Protein AF-A0AAD0TDZ6-F1 (afdb_monomer)

Secondary structure (DSSP, 8-state):
-PPPHHHHHHHHHHHHHHHHHTSSEEEEEEEEGGGTEEEEEEEETTGGGS-HHHHTTS--EEEEEETT---TT--HHHHHHHHHHHHHHHHHHHHHHHH--TTTT-

Radius of gyration: 15.44 Å; Cα contacts (8 Å, |Δi|>4): 140; chains: 1; bounding box: 44×21×44 Å

Solvent-accessible surface area (backbone atoms only — not comparable to full-atom values): 6109 Å² total; per-residue (Å²): 134,84,84,51,54,68,58,47,50,52,49,46,54,51,50,39,53,55,35,39,71,68,65,59,3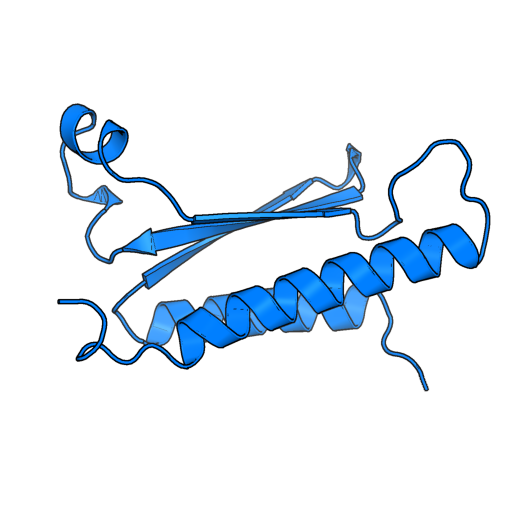4,44,58,45,79,47,78,38,76,94,71,38,30,41,35,40,36,45,36,56,56,66,48,89,77,48,57,69,81,56,47,75,70,52,88,66,49,69,51,78,24,34,49,60,31,82,64,94,85,51,58,71,69,62,16,44,51,48,2,42,48,34,44,50,54,51,42,55,60,52,49,53,58,64,66,59,55,88,80,80,78,118

pLDDT: mean 87.04, std 11.84, range [35.56, 96.88]

Structure (mmCIF, N/CA/C/O backbone):
data_AF-A0AAD0TDZ6-F1
#
_entry.id   AF-A0AAD0TDZ6-F1
#
loop_
_atom_site.group_PDB
_atom_site.id
_atom_site.type_symbol
_atom_site.label_atom_id
_atom_site.label_alt_id
_atom_site.label_comp_id
_atom_site.label_asym_id
_atom_site.label_entity_id
_atom_site.label_seq_id
_atom_site.pdbx_PDB_i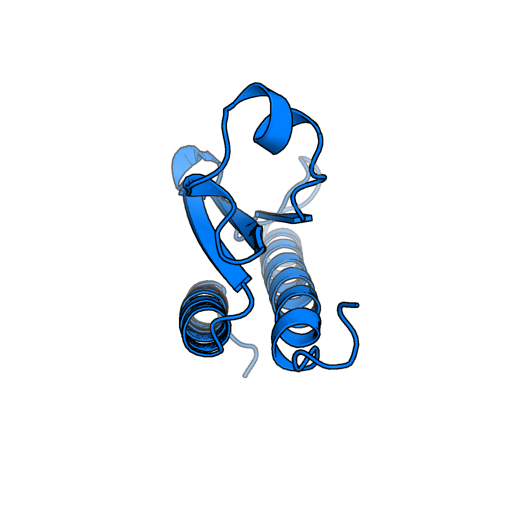ns_code
_atom_site.Cartn_x
_atom_site.Cartn_y
_atom_site.Cartn_z
_atom_site.occupancy
_atom_site.B_iso_or_equiv
_atom_site.auth_seq_id
_atom_site.auth_comp_id
_atom_site.auth_asym_id
_atom_site.auth_atom_id
_atom_site.pdbx_PDB_model_num
ATOM 1 N N . MET A 1 1 ? 22.466 -5.506 -5.059 1.00 76.75 1 MET A N 1
ATOM 2 C CA . MET A 1 1 ? 21.411 -5.688 -6.083 1.00 76.75 1 MET A CA 1
ATOM 3 C C . MET A 1 1 ? 20.282 -4.711 -5.787 1.00 76.75 1 MET A C 1
ATOM 5 O O . MET A 1 1 ? 20.109 -4.386 -4.619 1.00 76.75 1 MET A O 1
ATOM 9 N N . LYS A 1 2 ? 19.571 -4.210 -6.807 1.00 86.25 2 LYS A N 1
ATOM 10 C CA . LYS A 1 2 ? 18.332 -3.433 -6.609 1.00 86.25 2 LYS A CA 1
ATOM 11 C C . LYS A 1 2 ? 17.171 -4.412 -6.349 1.00 86.25 2 LYS A C 1
ATOM 13 O O . LYS A 1 2 ? 17.187 -5.464 -6.988 1.00 86.25 2 LYS A O 1
ATOM 18 N N . PRO A 1 3 ? 16.210 -4.094 -5.463 1.00 93.00 3 PRO A N 1
ATOM 19 C CA . PRO A 1 3 ? 15.059 -4.960 -5.232 1.00 93.00 3 PRO A CA 1
ATOM 20 C C . PRO A 1 3 ? 14.151 -5.012 -6.466 1.00 93.00 3 PRO A C 1
ATOM 22 O O . PRO A 1 3 ? 14.010 -4.005 -7.173 1.00 93.00 3 PRO A O 1
ATOM 25 N N . THR A 1 4 ? 13.544 -6.169 -6.728 1.00 92.19 4 THR A N 1
ATOM 26 C CA . THR A 1 4 ? 12.573 -6.335 -7.818 1.00 92.19 4 THR A CA 1
ATOM 27 C C . THR A 1 4 ? 11.210 -5.746 -7.445 1.00 92.19 4 THR A C 1
ATOM 29 O O . THR A 1 4 ? 10.925 -5.479 -6.275 1.00 92.19 4 THR A O 1
ATOM 32 N N . SER A 1 5 ? 10.336 -5.547 -8.437 1.00 90.62 5 SER A N 1
ATOM 33 C CA . SER A 1 5 ? 8.962 -5.104 -8.175 1.00 90.62 5 SER A CA 1
ATOM 34 C C . SER A 1 5 ? 8.203 -6.102 -7.297 1.00 90.62 5 SER A C 1
ATOM 36 O O . SER A 1 5 ? 7.454 -5.691 -6.421 1.00 90.62 5 SER A O 1
ATOM 38 N N . GLU A 1 6 ? 8.412 -7.405 -7.482 1.00 91.44 6 GLU A N 1
ATOM 39 C CA . GLU A 1 6 ? 7.794 -8.457 -6.672 1.00 91.44 6 GLU A CA 1
ATOM 40 C C . GLU A 1 6 ? 8.259 -8.398 -5.214 1.00 91.44 6 GLU A C 1
ATOM 42 O O . GLU A 1 6 ? 7.430 -8.458 -4.306 1.00 91.44 6 GLU A O 1
ATOM 47 N N . GLU A 1 7 ? 9.563 -8.226 -4.979 1.00 95.62 7 GLU A N 1
ATOM 48 C CA . GLU A 1 7 ? 10.116 -8.062 -3.630 1.00 95.62 7 GLU A CA 1
ATOM 49 C C . GLU A 1 7 ? 9.532 -6.825 -2.938 1.00 95.62 7 GLU A C 1
ATOM 51 O O . GLU A 1 7 ? 9.154 -6.887 -1.768 1.00 95.62 7 GLU A O 1
ATOM 56 N N . LEU A 1 8 ? 9.396 -5.714 -3.665 1.00 96.19 8 LEU A N 1
ATOM 57 C CA . LEU A 1 8 ? 8.790 -4.492 -3.140 1.00 96.19 8 LEU A CA 1
ATOM 58 C C . LEU A 1 8 ? 7.285 -4.655 -2.873 1.00 96.19 8 LEU A C 1
ATOM 60 O O . LEU A 1 8 ? 6.803 -4.190 -1.845 1.00 96.19 8 LEU A O 1
ATOM 64 N N . ILE A 1 9 ? 6.537 -5.355 -3.734 1.00 94.31 9 ILE A N 1
ATOM 65 C CA . ILE A 1 9 ? 5.117 -5.667 -3.490 1.00 94.31 9 ILE A CA 1
ATOM 66 C C . ILE A 1 9 ? 4.969 -6.524 -2.226 1.00 94.31 9 ILE A C 1
ATOM 68 O O . ILE A 1 9 ? 4.103 -6.244 -1.399 1.00 94.31 9 ILE A O 1
ATOM 72 N N . LEU A 1 10 ? 5.822 -7.535 -2.035 1.00 96.19 10 LEU A N 1
ATOM 73 C CA . LEU A 1 10 ? 5.813 -8.352 -0.818 1.00 96.19 10 LEU A CA 1
ATOM 74 C C . LEU A 1 10 ? 6.121 -7.523 0.433 1.00 96.19 10 LEU A C 1
ATOM 76 O O . LEU A 1 10 ? 5.486 -7.729 1.469 1.00 96.19 10 LEU A O 1
ATOM 80 N N . GLN A 1 11 ? 7.042 -6.562 0.341 1.00 96.69 11 GLN A N 1
ATOM 81 C CA . GLN A 1 11 ? 7.289 -5.610 1.424 1.00 96.69 11 GLN A CA 1
ATOM 82 C C . GLN A 1 11 ? 6.055 -4.742 1.694 1.00 96.69 11 GLN A C 1
ATOM 84 O O . GLN A 1 11 ? 5.686 -4.589 2.852 1.00 96.69 11 GLN A O 1
ATOM 89 N N . VAL A 1 12 ? 5.359 -4.243 0.663 1.00 96.69 12 VAL A N 1
ATOM 90 C CA . VAL A 1 12 ? 4.125 -3.449 0.833 1.00 96.69 12 VAL A CA 1
ATOM 91 C C . VAL A 1 12 ? 3.056 -4.257 1.566 1.00 96.69 12 VAL A C 1
ATOM 93 O O . VAL A 1 12 ? 2.473 -3.773 2.536 1.00 96.69 12 VAL A O 1
ATOM 96 N N . VAL A 1 13 ? 2.829 -5.504 1.142 1.00 96.12 13 VAL A N 1
ATOM 97 C CA . VAL A 1 13 ? 1.869 -6.414 1.783 1.00 96.12 13 VAL A CA 1
ATOM 98 C C . VAL A 1 13 ? 2.258 -6.674 3.240 1.00 96.12 13 VAL A C 1
ATOM 100 O O . VAL A 1 13 ? 1.411 -6.588 4.125 1.00 96.12 13 VAL A O 1
ATOM 103 N N . SER A 1 14 ? 3.540 -6.939 3.502 1.00 96.88 14 SER A N 1
ATOM 104 C CA . SER A 1 14 ? 4.046 -7.192 4.857 1.00 96.88 14 SER A CA 1
ATOM 105 C C . SER A 1 14 ? 3.862 -5.976 5.767 1.00 96.88 14 SER A C 1
ATOM 107 O O . SER A 1 14 ? 3.394 -6.113 6.894 1.00 96.88 14 SER A O 1
ATOM 109 N N . THR A 1 15 ? 4.158 -4.777 5.263 1.00 96.50 15 THR A N 1
ATOM 110 C CA . THR A 1 15 ? 3.967 -3.515 5.987 1.00 96.50 15 THR A CA 1
ATOM 111 C C . THR A 1 15 ? 2.495 -3.270 6.307 1.00 96.50 15 THR A C 1
ATOM 113 O O . THR A 1 15 ? 2.176 -2.913 7.435 1.00 96.50 15 THR A O 1
ATOM 116 N N . CYS A 1 16 ? 1.582 -3.532 5.365 1.00 95.94 16 CYS A N 1
ATOM 117 C CA . CYS A 1 16 ? 0.142 -3.446 5.626 1.00 95.94 16 CYS A CA 1
ATOM 118 C C . CYS A 1 16 ? -0.286 -4.404 6.747 1.00 95.94 16 CYS A C 1
ATOM 120 O O . CYS A 1 16 ? -1.032 -4.012 7.637 1.00 95.94 16 CYS A O 1
ATOM 122 N N . ILE A 1 17 ? 0.212 -5.644 6.759 1.00 95.25 17 ILE A N 1
ATOM 123 C CA . ILE A 1 17 ? -0.090 -6.585 7.848 1.00 95.25 17 ILE A CA 1
ATOM 124 C C . ILE A 1 17 ? 0.384 -6.014 9.192 1.00 95.25 17 ILE A C 1
ATOM 126 O O . ILE A 1 17 ? -0.382 -6.022 10.152 1.00 95.25 17 ILE A O 1
ATOM 130 N N . LEU A 1 18 ? 1.600 -5.462 9.257 1.00 95.25 18 LEU A N 1
ATOM 131 C CA . LEU A 1 18 ? 2.128 -4.852 10.481 1.00 95.25 18 LEU A CA 1
ATOM 132 C C . LEU A 1 18 ? 1.280 -3.662 10.953 1.00 95.25 18 LEU A C 1
ATOM 134 O O . LEU A 1 18 ? 0.914 -3.627 12.125 1.00 95.25 18 LEU A O 1
ATOM 138 N N . ILE A 1 19 ? 0.900 -2.749 10.053 1.00 94.06 19 ILE A N 1
ATOM 139 C CA . ILE A 1 19 ? -0.005 -1.627 10.361 1.00 94.06 19 ILE A CA 1
ATOM 140 C C . ILE A 1 19 ? -1.313 -2.153 10.971 1.00 94.06 19 ILE A C 1
ATOM 142 O O . ILE A 1 19 ? -1.725 -1.707 12.040 1.00 94.06 19 ILE A O 1
ATOM 146 N N . GLY A 1 20 ? -1.929 -3.162 10.345 1.00 92.38 20 GLY A N 1
ATOM 147 C CA . GLY A 1 20 ? -3.168 -3.768 10.842 1.00 92.38 20 GLY A CA 1
ATOM 148 C C . GLY A 1 20 ? -3.033 -4.390 12.236 1.00 92.38 20 GLY A C 1
ATOM 149 O O . GLY A 1 20 ? -3.985 -4.378 13.013 1.00 92.38 20 GLY A O 1
ATOM 150 N N . THR A 1 21 ? -1.848 -4.891 12.601 1.00 92.56 21 THR A N 1
ATOM 151 C CA . THR A 1 21 ? -1.605 -5.435 13.950 1.00 92.56 21 THR A CA 1
ATOM 152 C C . THR A 1 21 ? -1.439 -4.374 15.040 1.00 92.56 21 THR A C 1
ATOM 154 O O . THR A 1 21 ? -1.543 -4.717 16.215 1.00 92.56 21 THR A O 1
ATOM 157 N N . GLN A 1 22 ? -1.225 -3.099 14.691 1.00 90.81 22 GLN A N 1
ATOM 158 C CA . GLN A 1 22 ? -1.130 -2.009 15.674 1.00 90.81 22 GLN A CA 1
ATOM 159 C C . GLN A 1 22 ? -2.491 -1.632 16.276 1.00 90.81 22 GLN A C 1
ATOM 161 O O . GLN A 1 22 ? -2.532 -0.994 17.323 1.00 90.81 22 GLN A O 1
ATOM 166 N N . GLY A 1 23 ? -3.599 -2.009 15.626 1.00 87.12 23 GLY A N 1
ATOM 167 C CA . GLY A 1 23 ? -4.960 -1.767 16.115 1.00 87.12 23 GLY A CA 1
ATOM 168 C C . GLY A 1 23 ? -5.468 -0.328 15.969 1.00 87.12 23 GLY A C 1
ATOM 169 O O . GLY A 1 23 ? -6.601 -0.059 16.354 1.00 87.12 23 GLY A O 1
ATOM 170 N N . ASN A 1 24 ? -4.669 0.581 15.401 1.00 89.31 24 ASN A N 1
ATO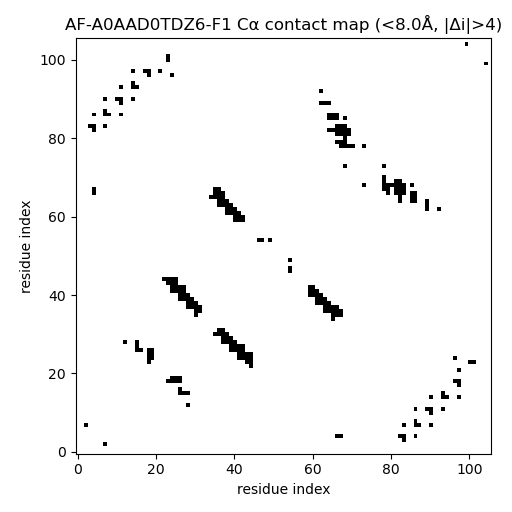M 171 C CA . ASN A 1 24 ? -5.061 1.975 15.144 1.00 89.31 24 ASN A CA 1
ATOM 172 C C . ASN A 1 24 ? -5.633 2.171 13.732 1.00 89.31 24 ASN A C 1
ATOM 174 O O . ASN A 1 24 ? -6.434 3.075 13.498 1.00 89.31 24 ASN A O 1
ATOM 178 N N . TRP A 1 25 ? -5.219 1.317 12.795 1.00 92.75 25 TRP A N 1
ATOM 179 C CA . TRP A 1 25 ? -5.456 1.478 11.368 1.00 92.75 25 TRP A CA 1
ATOM 180 C C . TRP A 1 25 ? -5.872 0.156 10.726 1.00 92.75 25 TRP A C 1
ATOM 182 O O . TRP A 1 25 ? -5.371 -0.910 11.083 1.00 92.75 25 TRP A O 1
ATOM 192 N N . ILE A 1 26 ? -6.733 0.237 9.716 1.00 93.56 26 ILE A N 1
ATOM 193 C CA . ILE A 1 26 ? -7.185 -0.885 8.899 1.00 93.56 26 ILE A CA 1
ATOM 194 C C . ILE A 1 26 ? -6.673 -0.657 7.472 1.00 93.56 26 ILE A C 1
ATOM 196 O O . ILE A 1 26 ? -7.241 0.153 6.737 1.00 93.56 26 ILE A O 1
ATOM 200 N N . PRO A 1 27 ? -5.594 -1.334 7.056 1.00 95.12 27 PRO A N 1
ATOM 201 C CA . PRO A 1 27 ? -5.119 -1.264 5.686 1.00 95.12 27 PRO A CA 1
ATOM 202 C C . PRO A 1 27 ? -5.959 -2.157 4.771 1.00 95.12 27 PRO A C 1
ATOM 204 O O . PRO A 1 27 ? -6.153 -3.343 5.039 1.00 95.12 27 PRO A O 1
ATOM 207 N N . GLN A 1 28 ? -6.396 -1.611 3.641 1.00 94.94 28 GLN A N 1
ATOM 208 C CA . GLN A 1 28 ? -7.007 -2.357 2.547 1.00 94.94 28 GLN A CA 1
ATOM 209 C C . GLN A 1 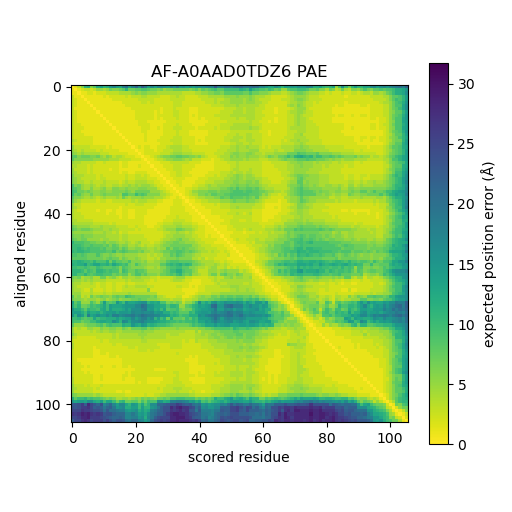28 ? -6.120 -2.270 1.309 1.00 94.94 28 GLN A C 1
ATOM 211 O O . GLN A 1 28 ? -5.717 -1.191 0.876 1.00 94.94 28 GLN A O 1
ATOM 216 N N . LEU A 1 29 ? -5.848 -3.423 0.707 1.00 94.88 29 LEU A N 1
ATOM 217 C CA . LEU A 1 29 ? -4.937 -3.547 -0.421 1.00 94.88 29 LEU A CA 1
ATOM 218 C C . LEU A 1 29 ? -5.697 -4.038 -1.655 1.00 94.88 29 LEU A C 1
ATOM 220 O O . LEU A 1 29 ? -6.413 -5.036 -1.607 1.00 94.88 29 LEU A O 1
ATOM 224 N N . SER A 1 30 ? -5.537 -3.325 -2.768 1.00 93.62 30 SER A N 1
ATOM 225 C CA . SER A 1 30 ? -6.141 -3.652 -4.058 1.00 93.62 30 SER A CA 1
ATOM 226 C C . SER A 1 30 ? -5.051 -3.799 -5.112 1.00 93.62 30 SER A C 1
ATOM 228 O O . SER A 1 30 ? -4.438 -2.820 -5.547 1.00 93.62 30 SER A O 1
ATOM 230 N N . LEU A 1 31 ? -4.796 -5.045 -5.513 1.00 90.25 31 LEU A N 1
ATOM 231 C CA . LEU A 1 31 ? -3.904 -5.373 -6.617 1.00 90.25 31 LEU A CA 1
ATOM 232 C C . LEU A 1 31 ? -4.733 -5.504 -7.895 1.00 90.25 31 LEU A C 1
ATOM 234 O O . LEU A 1 31 ? -5.635 -6.335 -7.973 1.00 90.25 31 LEU A O 1
ATOM 238 N N . MET A 1 32 ? -4.408 -4.706 -8.909 1.00 89.06 32 MET A N 1
ATOM 239 C CA . MET A 1 32 ? -5.087 -4.717 -10.203 1.00 89.06 32 MET A CA 1
ATOM 240 C C . MET A 1 32 ? -4.097 -5.110 -11.307 1.00 89.06 32 MET A C 1
ATOM 242 O O . MET A 1 32 ? -3.444 -4.234 -11.886 1.00 89.06 32 MET A O 1
ATOM 246 N N . PRO A 1 33 ? -3.992 -6.412 -11.643 1.00 81.81 33 PRO A N 1
ATOM 247 C CA . PRO A 1 33 ? -3.037 -6.896 -12.638 1.00 81.81 33 PRO A CA 1
ATOM 248 C C . PRO A 1 33 ? -3.212 -6.257 -14.015 1.00 81.81 33 PRO A C 1
ATOM 250 O O . PRO A 1 33 ? -2.223 -5.935 -14.665 1.00 81.81 33 PRO A O 1
ATOM 253 N N . THR A 1 34 ? -4.458 -6.009 -14.431 1.00 82.88 34 THR A N 1
ATOM 254 C CA . THR A 1 34 ? -4.798 -5.416 -15.736 1.00 82.88 34 THR A CA 1
ATOM 255 C C . THR A 1 34 ? -4.234 -4.008 -15.921 1.00 82.88 34 THR A C 1
ATOM 257 O O . THR A 1 34 ? -3.908 -3.617 -17.036 1.00 82.88 34 THR A O 1
ATOM 260 N N . TYR A 1 35 ? -4.106 -3.247 -14.833 1.00 80.50 35 TYR A N 1
ATOM 261 C CA . TYR A 1 35 ? -3.565 -1.884 -14.851 1.00 80.50 35 TYR A CA 1
ATOM 262 C C . TYR A 1 35 ? -2.141 -1.816 -14.307 1.00 80.50 35 TYR A C 1
ATOM 264 O O . TYR A 1 35 ? -1.580 -0.727 -14.189 1.00 80.50 35 TYR A O 1
ATOM 272 N N . HIS A 1 36 ? -1.571 -2.975 -13.962 1.00 87.56 36 HIS A N 1
ATOM 273 C CA . HIS A 1 36 ? -0.284 -3.100 -13.295 1.00 87.56 36 HIS A CA 1
ATOM 274 C C . HIS A 1 36 ? -0.146 -2.148 -12.102 1.00 87.56 36 HIS A C 1
ATOM 276 O O . HIS A 1 36 ? 0.891 -1.507 -11.912 1.00 87.56 36 HIS A O 1
ATOM 282 N N . SER A 1 37 ? -1.224 -2.017 -11.327 1.00 91.75 37 SER A N 1
ATOM 283 C CA . SER A 1 37 ? -1.304 -1.071 -10.223 1.00 91.75 37 SER A CA 1
ATOM 284 C C . SER A 1 37 ? -1.597 -1.766 -8.906 1.00 91.75 37 SER A C 1
ATOM 286 O O . SER A 1 37 ? -2.412 -2.686 -8.839 1.00 91.75 37 SER A O 1
ATOM 288 N N . LEU A 1 38 ? -0.973 -1.263 -7.855 1.00 94.38 38 LEU A N 1
ATOM 289 C CA . LEU A 1 38 ? -1.220 -1.611 -6.470 1.00 94.38 38 LEU A CA 1
ATOM 290 C C . LEU A 1 38 ? -1.736 -0.359 -5.766 1.00 94.38 38 LEU A C 1
ATOM 292 O O . LEU A 1 38 ? -1.066 0.670 -5.771 1.00 94.38 38 LEU A O 1
ATOM 296 N N . SER A 1 39 ? -2.934 -0.429 -5.197 1.00 95.19 39 SER A N 1
ATOM 297 C CA . SER A 1 39 ? -3.490 0.640 -4.370 1.00 95.19 39 SER A CA 1
ATOM 298 C C . SER A 1 39 ? -3.593 0.183 -2.929 1.00 95.19 39 SER A C 1
ATOM 300 O O . SER A 1 39 ? -4.027 -0.939 -2.671 1.00 95.19 39 SER A O 1
ATOM 302 N N . VAL A 1 40 ? -3.234 1.068 -2.010 1.00 96.69 40 VAL A N 1
ATOM 303 C CA . VAL A 1 40 ? -3.438 0.876 -0.579 1.00 96.69 40 VAL A CA 1
ATOM 304 C C . VAL A 1 40 ? -4.304 2.009 -0.058 1.00 96.69 40 VAL A C 1
ATOM 306 O O . VAL A 1 40 ? -4.092 3.173 -0.398 1.00 96.69 40 VAL A O 1
ATOM 309 N N . TYR A 1 41 ? -5.290 1.635 0.743 1.00 95.50 41 TYR A N 1
ATOM 310 C CA . TYR A 1 41 ? -6.163 2.523 1.489 1.00 95.50 41 TYR A CA 1
ATOM 311 C C . TYR A 1 41 ? -5.901 2.273 2.969 1.00 95.50 41 TYR A C 1
ATOM 313 O O . TYR A 1 41 ? -5.802 1.115 3.376 1.00 95.50 41 TYR A O 1
ATOM 321 N N . ILE A 1 42 ? -5.780 3.329 3.764 1.00 94.25 42 ILE A N 1
ATOM 322 C CA . ILE A 1 42 ? -5.662 3.236 5.216 1.00 94.25 42 ILE A CA 1
ATOM 323 C C . ILE A 1 42 ? -6.885 3.906 5.833 1.00 94.25 42 ILE A C 1
ATOM 325 O O . ILE A 1 42 ? -7.162 5.078 5.573 1.00 94.25 42 ILE A O 1
ATOM 329 N N . TYR A 1 43 ? -7.608 3.144 6.647 1.00 92.50 43 TYR A N 1
ATOM 330 C CA . TYR A 1 43 ? -8.776 3.602 7.391 1.00 92.50 43 TYR A CA 1
ATOM 331 C C . TYR A 1 43 ? -8.456 3.647 8.886 1.00 92.50 43 TYR A C 1
ATOM 333 O O . TYR A 1 43 ? -7.688 2.802 9.348 1.00 92.50 43 TYR A O 1
ATOM 341 N N . PRO A 1 44 ? -9.034 4.570 9.671 1.00 91.00 44 PRO A N 1
ATOM 342 C CA . PRO A 1 44 ? -8.949 4.491 11.126 1.00 91.00 44 PRO A CA 1
ATOM 343 C C . PRO A 1 44 ? -9.681 3.246 11.648 1.00 91.00 44 PRO A C 1
ATOM 345 O O . PRO A 1 44 ? -10.626 2.746 11.027 1.00 91.00 44 PRO A O 1
ATOM 348 N N . GLN A 1 45 ? -9.261 2.739 12.805 1.00 89.62 45 GLN A N 1
ATOM 349 C CA . GLN A 1 45 ? -9.951 1.633 13.463 1.00 89.62 45 GLN A CA 1
ATOM 350 C C . GLN A 1 45 ? -11.423 1.984 13.739 1.00 89.62 45 GLN A C 1
ATOM 352 O O . GLN A 1 45 ? -11.743 3.091 14.165 1.00 89.62 45 GLN A O 1
ATOM 357 N N . GLY A 1 46 ? -12.327 1.033 13.487 1.00 89.69 46 GLY A N 1
ATOM 358 C CA . GLY A 1 46 ? -13.774 1.226 13.651 1.00 89.69 46 GLY A CA 1
ATOM 359 C C . GLY A 1 46 ? -14.464 1.929 12.478 1.00 89.69 46 GLY A C 1
ATOM 360 O O . GLY A 1 46 ? -15.684 2.046 12.489 1.00 89.69 46 GLY A O 1
ATOM 361 N N . TYR A 1 47 ? -13.730 2.343 11.434 1.00 90.56 47 TYR A N 1
ATOM 362 C CA . TYR A 1 47 ? -14.310 2.990 10.248 1.00 90.56 47 TYR A CA 1
ATOM 363 C C . TYR A 1 47 ? -15.483 2.203 9.645 1.00 90.56 47 TYR A C 1
ATOM 365 O O . TYR A 1 47 ? -16.528 2.773 9.348 1.00 90.56 47 TYR A O 1
ATOM 373 N N . PHE A 1 48 ? -15.333 0.883 9.501 1.00 88.44 48 PHE A N 1
ATOM 374 C CA . PHE A 1 48 ? -16.356 0.024 8.896 1.00 88.44 48 PHE A CA 1
ATOM 375 C C . PHE A 1 48 ? -17.560 -0.259 9.808 1.00 88.44 48 PHE A C 1
ATOM 377 O O . PHE A 1 48 ? -18.549 -0.814 9.334 1.00 88.44 48 PHE A O 1
ATOM 384 N N . ASP A 1 49 ? -17.493 0.136 11.081 1.00 92.69 49 ASP A N 1
ATOM 385 C CA . ASP A 1 49 ? -18.607 0.035 12.029 1.00 92.69 49 ASP A CA 1
ATOM 386 C C . ASP A 1 49 ? -19.483 1.303 12.025 1.00 92.69 49 ASP A C 1
ATOM 388 O O . ASP A 1 49 ? -20.587 1.304 12.573 1.00 92.69 49 ASP A O 1
ATOM 392 N N . LEU A 1 50 ? -19.007 2.389 11.402 1.00 89.81 50 LEU A N 1
ATOM 393 C CA . LEU A 1 50 ? -19.740 3.647 11.293 1.00 89.81 50 LEU A CA 1
ATOM 394 C C . LEU A 1 50 ? -20.873 3.552 10.257 1.00 89.81 50 LEU A C 1
ATOM 396 O O . LEU A 1 50 ? -20.752 2.825 9.269 1.00 89.81 50 LEU A O 1
ATOM 400 N N . PRO A 1 51 ? -21.958 4.330 10.403 1.00 93.69 51 PRO A N 1
ATOM 401 C CA . PRO A 1 51 ? -22.936 4.525 9.337 1.00 93.69 51 PRO A CA 1
ATOM 402 C C . PRO A 1 51 ? -22.299 5.105 8.062 1.00 93.69 51 PRO A C 1
ATOM 404 O O . PRO A 1 51 ? -21.379 5.916 8.134 1.00 93.69 51 PRO A O 1
ATOM 407 N N . GLU A 1 52 ? -22.846 4.775 6.890 1.00 87.88 52 GLU A N 1
ATOM 408 C CA . GLU A 1 52 ? -22.327 5.220 5.580 1.00 87.88 52 GLU A CA 1
ATOM 409 C C . GLU A 1 52 ? -22.159 6.750 5.483 1.00 87.88 52 GLU A C 1
ATOM 411 O O . GLU A 1 52 ? -21.118 7.239 5.056 1.00 87.88 52 GLU A O 1
ATOM 416 N N . VAL A 1 53 ? -23.123 7.523 6.001 1.00 89.19 53 VAL A N 1
ATOM 417 C CA . VAL A 1 53 ? -23.060 9.000 6.026 1.00 89.19 53 VAL A CA 1
ATOM 418 C C . VAL A 1 53 ? -21.898 9.555 6.861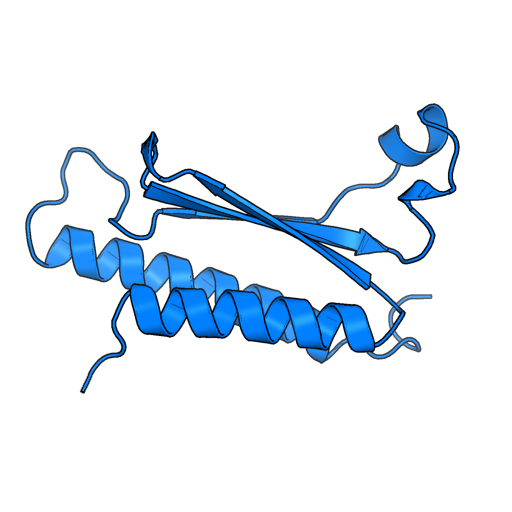 1.00 89.19 53 VAL A C 1
ATOM 420 O O . VAL A 1 53 ? -21.461 10.685 6.647 1.00 89.19 53 VAL A O 1
ATOM 423 N N . GLU A 1 54 ? -21.412 8.794 7.842 1.00 85.56 54 GLU A N 1
ATOM 424 C CA . GLU A 1 54 ? -20.252 9.161 8.657 1.00 85.56 54 GLU A CA 1
ATOM 425 C C . GLU A 1 54 ? -18.953 8.716 7.982 1.00 85.56 54 GLU A C 1
ATOM 427 O O . GLU A 1 54 ? -17.986 9.476 7.969 1.00 85.56 54 GLU A O 1
ATOM 432 N N . GLN A 1 55 ? -18.957 7.549 7.332 1.00 84.94 55 GLN A N 1
ATOM 433 C CA . GLN A 1 55 ? -17.841 7.068 6.513 1.00 84.94 55 GLN A CA 1
ATOM 434 C C . GLN A 1 55 ? -17.502 8.034 5.369 1.00 84.94 55 GLN A C 1
ATOM 436 O O . GLN A 1 55 ? -16.325 8.302 5.130 1.00 84.94 55 GLN A O 1
ATOM 441 N N . GLU A 1 56 ? -18.514 8.600 4.701 1.00 83.38 56 GLU A N 1
ATOM 442 C CA . GLU A 1 56 ? -18.352 9.584 3.616 1.00 83.38 56 GLU A CA 1
ATOM 443 C C . GLU A 1 56 ? -17.679 10.891 4.063 1.00 83.38 56 GLU A C 1
ATOM 445 O O . GLU A 1 56 ? -17.127 11.622 3.240 1.00 83.38 56 GLU A O 1
ATOM 450 N N . ARG A 1 57 ? -17.731 11.211 5.362 1.00 80.50 57 ARG A N 1
ATOM 451 C CA . ARG A 1 57 ? -17.144 12.439 5.924 1.00 80.50 57 ARG A CA 1
ATOM 452 C C . ARG A 1 57 ? -15.686 12.274 6.334 1.00 80.50 57 ARG A C 1
ATOM 454 O O . ARG A 1 57 ? -15.026 13.277 6.594 1.00 80.50 57 ARG A O 1
ATOM 461 N N . ILE A 1 58 ? -15.200 11.041 6.428 1.00 79.75 58 ILE A N 1
ATOM 462 C CA . ILE A 1 58 ? -13.826 10.740 6.817 1.00 79.75 58 ILE A CA 1
ATOM 463 C C . ILE A 1 58 ? -12.973 10.672 5.552 1.00 79.75 58 ILE A C 1
ATOM 465 O O . ILE A 1 58 ? -13.221 9.867 4.655 1.00 79.75 58 ILE A O 1
ATOM 469 N N . GLU A 1 59 ? -11.936 11.504 5.492 1.00 75.88 59 GLU A N 1
ATOM 470 C CA . GLU A 1 59 ? -10.957 11.439 4.414 1.00 75.88 59 GLU A CA 1
ATOM 471 C C . GLU A 1 59 ? -10.109 10.169 4.563 1.00 75.88 59 GLU A C 1
ATOM 473 O O . GLU A 1 59 ? -9.367 9.993 5.528 1.00 75.88 59 GLU A O 1
ATOM 478 N N . THR A 1 60 ? -10.243 9.251 3.608 1.00 79.88 60 THR A N 1
ATOM 479 C CA . THR A 1 60 ? -9.501 7.987 3.608 1.00 79.88 60 THR A CA 1
ATOM 480 C C . THR A 1 60 ? -8.153 8.189 2.934 1.00 79.88 60 THR A C 1
ATOM 482 O O . THR A 1 60 ? -8.098 8.586 1.764 1.00 79.88 60 THR A O 1
ATOM 485 N N . ALA A 1 61 ? -7.066 7.869 3.630 1.00 87.56 61 ALA A N 1
ATOM 486 C CA . ALA A 1 61 ? -5.735 8.002 3.065 1.00 87.56 61 ALA A CA 1
ATOM 487 C C . ALA A 1 61 ? -5.522 6.922 1.991 1.00 87.56 61 ALA A C 1
ATOM 489 O O . ALA A 1 61 ? -5.741 5.734 2.236 1.00 87.56 61 ALA A O 1
ATOM 490 N N . ARG A 1 62 ? -5.110 7.322 0.784 1.00 93.38 62 ARG A N 1
ATOM 491 C CA . ARG A 1 62 ? -4.940 6.418 -0.361 1.00 93.38 62 ARG A CA 1
ATOM 492 C C . ARG A 1 62 ? -3.655 6.719 -1.115 1.00 93.38 62 ARG A C 1
ATOM 494 O O . ARG A 1 62 ? -3.412 7.862 -1.492 1.00 93.38 62 ARG A O 1
ATOM 501 N N . PHE A 1 63 ? -2.925 5.668 -1.474 1.00 94.56 63 PHE A N 1
ATOM 502 C CA . PHE A 1 63 ? -1.799 5.748 -2.399 1.00 94.56 63 PHE A CA 1
ATOM 503 C C . PHE A 1 63 ? -1.903 4.649 -3.462 1.00 94.56 63 PHE A C 1
ATOM 505 O O . PHE A 1 63 ? -2.202 3.494 -3.157 1.00 94.56 63 PHE A O 1
ATOM 512 N N . SER A 1 64 ? -1.651 4.998 -4.727 1.00 92.75 64 SER A N 1
ATOM 513 C CA . SER A 1 64 ? -1.645 4.050 -5.847 1.00 92.75 64 SER A CA 1
ATOM 514 C C . SER A 1 64 ? -0.300 4.082 -6.574 1.00 92.75 64 SER A C 1
ATOM 516 O O . SER A 1 64 ? 0.100 5.124 -7.086 1.00 92.75 64 SER A O 1
ATOM 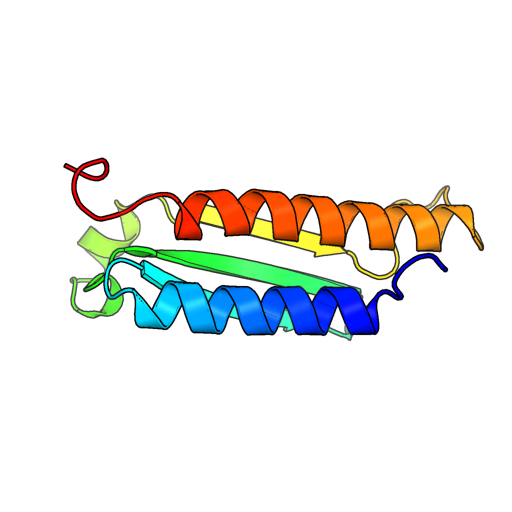518 N N . ALA A 1 65 ? 0.361 2.929 -6.669 1.00 92.25 65 ALA A N 1
ATOM 519 C CA . ALA A 1 65 ? 1.626 2.736 -7.371 1.00 92.25 65 ALA A CA 1
ATOM 520 C C . ALA A 1 65 ? 1.434 1.865 -8.620 1.00 92.25 65 ALA A C 1
ATOM 522 O O . ALA A 1 65 ? 0.799 0.812 -8.562 1.00 92.25 65 ALA A O 1
ATOM 523 N N . TYR A 1 66 ? 2.014 2.271 -9.750 1.00 91.38 66 TYR A N 1
ATOM 524 C CA . TYR A 1 66 ? 2.032 1.485 -10.986 1.00 91.38 66 TYR A CA 1
ATOM 525 C C . TYR A 1 66 ? 3.351 0.713 -11.081 1.00 91.38 66 TYR A C 1
ATOM 527 O O . TYR A 1 66 ? 4.369 1.270 -11.483 1.00 91.38 66 TYR A O 1
ATOM 535 N N . TYR A 1 67 ? 3.353 -0.572 -10.726 1.00 82.12 67 TYR A N 1
ATOM 536 C CA . TYR A 1 67 ? 4.576 -1.362 -10.512 1.00 82.12 67 TYR A CA 1
ATOM 537 C C . TYR A 1 67 ? 5.303 -1.797 -11.795 1.00 82.12 67 TYR A C 1
ATOM 539 O O . TYR A 1 67 ? 6.429 -2.290 -11.731 1.00 82.12 67 TYR A O 1
ATOM 547 N N . THR A 1 68 ? 4.697 -1.577 -12.964 1.00 83.38 68 THR A N 1
ATOM 548 C CA . THR A 1 68 ? 5.375 -1.661 -14.272 1.00 83.38 68 THR A CA 1
ATOM 549 C C . THR A 1 68 ? 5.711 -0.288 -14.859 1.00 83.38 68 THR A C 1
ATOM 551 O O . THR A 1 68 ? 6.070 -0.216 -16.031 1.00 83.38 68 THR A O 1
ATOM 554 N N . GLY A 1 69 ? 5.528 0.792 -14.093 1.00 72.75 69 GLY A N 1
ATOM 555 C CA . GLY A 1 69 ? 5.710 2.182 -14.512 1.00 72.75 69 GLY A CA 1
ATOM 556 C C . GLY A 1 69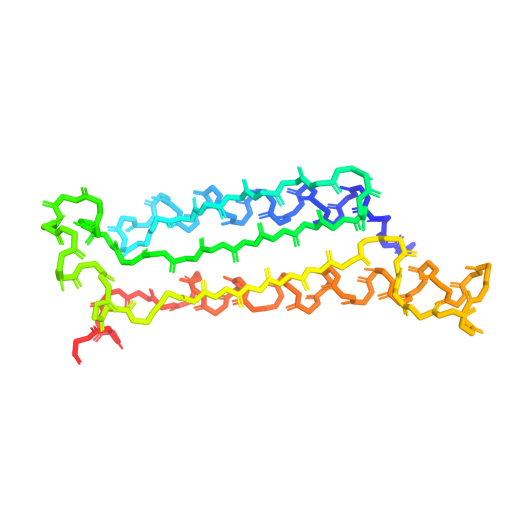 ? 4.518 2.779 -15.271 1.00 72.75 69 GLY A C 1
ATOM 557 O O . GLY A 1 69 ? 3.748 2.066 -15.924 1.00 72.75 69 GLY A O 1
ATOM 558 N N . ARG A 1 70 ? 4.379 4.111 -15.199 1.00 71.56 70 ARG A N 1
ATOM 559 C CA . ARG A 1 70 ? 3.320 4.906 -15.854 1.00 71.56 70 ARG A CA 1
ATOM 560 C C . ARG A 1 70 ? 3.932 5.942 -16.804 1.00 71.56 70 ARG A C 1
ATOM 562 O O . ARG A 1 70 ? 4.941 6.552 -16.480 1.00 71.56 70 ARG 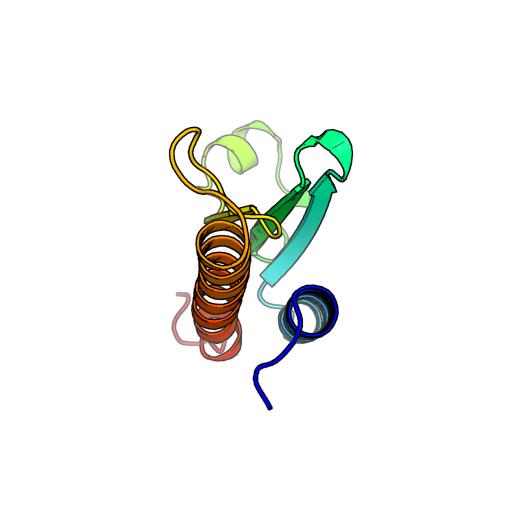A O 1
ATOM 569 N N . GLY A 1 71 ? 3.285 6.163 -17.949 1.00 63.97 71 GLY A N 1
ATOM 570 C CA . GLY A 1 71 ? 3.704 7.127 -18.973 1.00 63.97 71 GLY A CA 1
ATOM 571 C C . GLY A 1 71 ? 3.918 6.448 -20.324 1.00 63.97 71 GLY A C 1
ATOM 572 O O . GLY A 1 71 ? 4.611 5.436 -20.402 1.00 63.97 71 GLY A O 1
ATOM 573 N N . SER A 1 72 ? 3.298 6.985 -21.378 1.00 68.75 72 SER A N 1
ATOM 574 C CA . SER A 1 72 ? 3.436 6.489 -22.759 1.00 68.75 72 SER A CA 1
ATOM 575 C C . SER A 1 72 ? 4.866 6.586 -23.286 1.00 68.75 72 SER A C 1
ATOM 577 O O . SER A 1 72 ? 5.250 5.826 -24.172 1.00 68.75 72 SER A O 1
ATOM 579 N N . ASP A 1 73 ? 5.646 7.497 -22.709 1.00 77.06 73 ASP A N 1
ATOM 580 C CA . ASP A 1 73 ? 6.931 7.928 -23.254 1.00 77.06 73 ASP A CA 1
ATOM 581 C C . ASP A 1 73 ? 8.109 7.153 -22.640 1.00 77.06 73 ASP A C 1
ATOM 583 O O . ASP A 1 73 ? 9.243 7.257 -23.103 1.00 77.06 73 ASP A O 1
ATOM 587 N N . LEU A 1 74 ? 7.850 6.346 -21.603 1.00 77.75 74 LEU A N 1
ATOM 588 C CA . LEU A 1 74 ? 8.855 5.513 -20.949 1.00 77.75 74 LEU A CA 1
ATOM 589 C C . LEU A 1 74 ? 8.880 4.113 -21.564 1.00 77.75 74 LEU A C 1
ATOM 591 O O . LEU A 1 74 ? 7.852 3.437 -21.656 1.00 77.75 74 LEU A O 1
ATOM 595 N N . GLN A 1 75 ? 10.076 3.637 -21.916 1.00 78.75 75 GLN A N 1
ATOM 596 C CA . GLN A 1 75 ? 10.289 2.287 -22.437 1.00 78.75 75 GLN A CA 1
ATOM 597 C C . GLN A 1 75 ? 11.429 1.562 -21.721 1.00 78.75 75 GLN A C 1
ATOM 599 O O . GLN A 1 75 ? 12.311 2.184 -21.127 1.00 78.75 75 GLN A O 1
ATOM 604 N N . GLY A 1 76 ? 11.388 0.229 -21.782 1.00 82.62 76 GLY A N 1
ATOM 605 C CA . GLY A 1 76 ? 12.435 -0.644 -21.255 1.00 82.62 76 GLY A CA 1
ATOM 606 C C . GLY A 1 76 ? 12.757 -0.378 -19.784 1.00 82.62 76 GLY A C 1
ATOM 607 O O . GLY A 1 76 ? 11.862 -0.277 -18.942 1.00 82.62 76 GLY A O 1
ATOM 608 N N . GLU A 1 77 ? 14.047 -0.253 -19.490 1.00 86.12 77 GLU A N 1
ATOM 609 C CA . GLU A 1 77 ? 14.577 -0.088 -18.134 1.00 86.12 77 GLU A CA 1
ATOM 610 C C . GLU A 1 77 ? 14.048 1.172 -17.432 1.00 86.12 77 GLU A C 1
ATOM 612 O O . GLU A 1 77 ? 13.717 1.117 -16.253 1.00 86.12 77 GLU A O 1
ATOM 617 N N . ALA A 1 78 ? 13.862 2.285 -18.151 1.00 86.19 78 ALA A N 1
ATOM 618 C CA . ALA A 1 78 ? 13.338 3.522 -17.563 1.00 86.19 78 ALA A CA 1
ATOM 619 C C . ALA A 1 78 ? 11.906 3.350 -17.030 1.00 86.19 78 ALA A C 1
ATOM 621 O O . ALA A 1 78 ? 11.539 3.908 -15.994 1.00 86.19 78 ALA A O 1
ATOM 622 N N . LYS A 1 79 ? 11.097 2.538 -17.718 1.00 87.38 79 LYS A N 1
ATOM 623 C CA . LYS A 1 79 ? 9.732 2.228 -17.289 1.00 87.38 79 LYS A CA 1
ATOM 624 C C . LYS A 1 79 ? 9.729 1.325 -16.051 1.00 87.38 79 LYS A C 1
ATOM 626 O O . LYS A 1 79 ? 8.967 1.565 -15.117 1.00 87.38 79 LYS A O 1
ATOM 631 N N . GLN A 1 80 ? 10.612 0.326 -16.017 1.00 87.62 80 GLN A N 1
ATOM 632 C CA . GLN A 1 80 ? 10.782 -0.549 -14.853 1.00 87.62 80 GLN A CA 1
ATOM 633 C C . GLN A 1 80 ? 11.286 0.227 -13.633 1.00 87.62 80 GLN A C 1
ATOM 635 O O . GLN A 1 80 ? 10.744 0.075 -12.542 1.00 87.62 80 GLN A O 1
ATOM 640 N N . GLU A 1 81 ? 12.261 1.115 -13.825 1.00 91.12 81 GLU A N 1
ATOM 641 C CA . GLU A 1 81 ? 12.797 1.967 -12.766 1.00 91.12 81 GLU A CA 1
ATOM 642 C C . GLU A 1 81 ? 11.728 2.912 -12.209 1.00 91.12 81 GLU A C 1
ATOM 644 O O . GLU A 1 81 ? 11.617 3.071 -10.995 1.00 91.12 81 GLU A O 1
ATOM 649 N N . ASN A 1 82 ? 10.885 3.479 -13.077 1.00 91.69 82 ASN A N 1
ATOM 650 C CA . ASN A 1 82 ? 9.737 4.271 -12.651 1.00 91.69 82 ASN A CA 1
ATOM 651 C C . ASN A 1 82 ? 8.752 3.450 -11.803 1.00 91.69 82 ASN A C 1
ATOM 653 O O . ASN A 1 82 ? 8.295 3.934 -10.771 1.00 91.69 82 ASN A O 1
ATOM 657 N N . GLY A 1 83 ? 8.444 2.212 -12.202 1.00 91.88 83 GLY A N 1
ATOM 658 C CA . GLY A 1 83 ? 7.567 1.341 -11.416 1.00 91.88 83 GLY A CA 1
ATOM 659 C C . GLY A 1 83 ? 8.160 0.967 -10.057 1.00 91.88 83 GLY A C 1
ATOM 660 O O . GLY A 1 83 ? 7.465 1.009 -9.042 1.00 91.88 83 GLY A O 1
ATOM 661 N N . ARG A 1 84 ? 9.467 0.687 -10.025 1.00 94.06 84 ARG A N 1
ATOM 662 C CA . ARG A 1 84 ? 10.227 0.429 -8.798 1.00 94.06 84 ARG A CA 1
ATOM 663 C C . ARG A 1 84 ? 10.196 1.636 -7.862 1.00 94.06 84 ARG A C 1
ATOM 665 O O . ARG A 1 84 ? 9.967 1.468 -6.669 1.00 94.06 84 ARG A O 1
ATOM 672 N N . GLN A 1 85 ? 10.387 2.844 -8.395 1.00 94.75 85 GLN A N 1
ATOM 673 C CA . GLN A 1 85 ? 10.344 4.070 -7.601 1.00 94.75 85 GLN A CA 1
ATOM 674 C C . GLN A 1 85 ? 8.956 4.304 -7.000 1.00 94.75 85 GLN A C 1
ATOM 676 O O . GLN A 1 85 ? 8.857 4.552 -5.807 1.00 94.75 85 GLN A O 1
ATOM 681 N N . GLN A 1 86 ? 7.882 4.113 -7.770 1.00 95.12 86 GLN A N 1
ATOM 682 C CA . GLN A 1 86 ? 6.521 4.261 -7.244 1.00 95.12 86 GLN A CA 1
ATOM 683 C C . GLN A 1 86 ? 6.206 3.283 -6.101 1.00 95.12 86 GLN A C 1
ATOM 685 O O . GLN A 1 86 ? 5.483 3.636 -5.173 1.00 95.12 86 GLN A O 1
ATOM 690 N N . LEU A 1 87 ? 6.740 2.057 -6.145 1.00 96.06 87 LEU A N 1
ATOM 691 C CA . LEU A 1 87 ? 6.609 1.106 -5.037 1.00 96.06 87 LEU A CA 1
ATOM 692 C C . LEU A 1 87 ? 7.427 1.524 -3.806 1.00 96.06 87 LEU A C 1
ATOM 694 O O . LEU A 1 87 ? 6.980 1.307 -2.684 1.00 96.06 87 LEU A O 1
ATOM 698 N N . ILE A 1 88 ? 8.600 2.130 -4.003 1.00 96.81 88 ILE A N 1
ATOM 699 C CA . ILE A 1 88 ? 9.408 2.690 -2.910 1.00 96.81 88 ILE A CA 1
ATOM 700 C C . ILE A 1 88 ? 8.685 3.866 -2.257 1.00 96.81 88 ILE A C 1
ATOM 702 O O . ILE A 1 88 ? 8.628 3.929 -1.033 1.00 96.81 88 ILE A O 1
ATOM 706 N N . ASP A 1 89 ? 8.091 4.752 -3.054 1.00 96.56 89 ASP A N 1
ATOM 707 C CA . ASP A 1 89 ? 7.328 5.893 -2.547 1.00 96.56 89 ASP A CA 1
ATOM 708 C C . ASP A 1 89 ? 6.106 5.416 -1.743 1.00 96.56 89 ASP A C 1
ATOM 710 O O . ASP A 1 89 ? 5.842 5.921 -0.654 1.00 96.56 89 ASP A O 1
ATOM 714 N N . LEU A 1 90 ? 5.411 4.375 -2.225 1.00 96.44 90 LEU A N 1
ATOM 715 C CA . LEU A 1 90 ? 4.323 3.725 -1.489 1.00 96.44 90 LEU A CA 1
ATOM 716 C C . LEU A 1 90 ? 4.806 3.108 -0.166 1.00 96.44 90 LEU A C 1
ATOM 718 O O . LEU A 1 90 ? 4.127 3.231 0.849 1.00 96.44 90 LEU A O 1
ATOM 722 N N . LEU A 1 91 ? 5.966 2.444 -0.156 1.00 96.62 91 LEU A N 1
ATOM 723 C CA . LEU A 1 91 ? 6.546 1.891 1.071 1.00 96.62 91 LEU A CA 1
ATOM 724 C C . LEU A 1 91 ? 6.903 2.979 2.080 1.00 96.62 91 LEU A C 1
ATOM 726 O O . LEU A 1 91 ? 6.594 2.814 3.256 1.00 96.62 91 LEU A O 1
ATOM 730 N N . ALA A 1 92 ? 7.522 4.071 1.631 1.00 95.94 92 ALA A N 1
ATOM 731 C CA . ALA A 1 92 ? 7.851 5.205 2.488 1.00 95.94 92 ALA A CA 1
ATOM 732 C C . ALA A 1 92 ? 6.581 5.800 3.111 1.00 95.94 92 ALA A C 1
ATOM 734 O O . ALA A 1 92 ? 6.507 5.949 4.324 1.00 95.94 92 ALA A O 1
ATOM 735 N N . TRP A 1 93 ? 5.541 6.012 2.300 1.00 95.88 93 TRP A N 1
ATOM 736 C CA . TRP A 1 93 ? 4.242 6.480 2.781 1.00 95.88 93 TRP A CA 1
ATOM 737 C C . TRP A 1 93 ? 3.609 5.535 3.818 1.00 95.88 93 TRP A C 1
ATOM 739 O O . TRP A 1 93 ? 3.040 5.988 4.805 1.00 95.88 93 TRP A O 1
ATOM 749 N N . LEU A 1 94 ? 3.731 4.213 3.651 1.00 95.56 94 LEU A N 1
ATOM 750 C CA . LEU A 1 94 ? 3.236 3.248 4.644 1.00 95.56 94 LEU A CA 1
ATOM 751 C C . LEU A 1 94 ? 4.044 3.247 5.949 1.00 95.56 94 LEU A C 1
ATOM 753 O O . LEU A 1 94 ? 3.493 2.949 7.009 1.00 95.56 94 LEU A O 1
ATOM 757 N N . GLN A 1 95 ? 5.339 3.559 5.896 1.00 92.50 95 GLN A N 1
ATOM 758 C CA . GLN A 1 95 ? 6.184 3.626 7.092 1.00 92.50 95 GLN A CA 1
ATOM 759 C C . GLN A 1 95 ? 5.783 4.769 8.033 1.00 92.50 95 GLN A C 1
ATOM 761 O O . GLN A 1 95 ? 5.966 4.635 9.247 1.00 92.50 95 GLN A O 1
ATOM 766 N N . ASP A 1 96 ? 5.165 5.832 7.515 1.00 91.81 96 ASP A N 1
ATOM 767 C CA . ASP A 1 96 ? 4.601 6.903 8.342 1.00 91.81 96 ASP A CA 1
ATOM 768 C C . ASP A 1 96 ? 3.502 6.353 9.271 1.00 91.81 96 ASP A C 1
ATOM 770 O O . ASP A 1 96 ? 3.495 6.639 10.466 1.00 91.81 96 ASP A O 1
ATOM 774 N N . PHE A 1 97 ? 2.643 5.454 8.777 1.00 90.25 97 PHE A N 1
ATOM 775 C CA . PHE A 1 97 ? 1.583 4.827 9.582 1.00 90.25 97 PHE A CA 1
ATOM 776 C C . PHE A 1 97 ? 2.107 3.838 10.622 1.00 90.25 97 PHE A C 1
ATOM 778 O O . PHE A 1 97 ? 1.493 3.693 11.674 1.00 90.25 97 PHE A O 1
ATOM 785 N N . LEU A 1 98 ? 3.247 3.188 10.364 1.00 86.44 98 LEU A N 1
ATOM 786 C CA . LEU A 1 98 ? 3.912 2.372 11.383 1.00 86.44 98 LEU A CA 1
ATOM 787 C C . LEU A 1 98 ? 4.483 3.222 12.524 1.00 86.44 98 LEU A C 1
ATOM 789 O O . LEU A 1 98 ? 4.574 2.735 13.651 1.00 86.44 98 LEU A O 1
ATOM 793 N N . SER A 1 99 ? 4.885 4.457 12.224 1.00 79.56 99 SER A N 1
ATOM 794 C CA . SER A 1 99 ? 5.530 5.368 13.176 1.00 79.56 99 SER A CA 1
ATOM 795 C C . SER A 1 99 ? 4.519 6.132 14.036 1.00 79.56 99 SER A C 1
ATOM 797 O O . SER A 1 99 ? 4.849 6.542 15.145 1.00 79.56 99 SER A O 1
ATOM 799 N N . LEU A 1 100 ? 3.283 6.282 13.554 1.00 71.62 100 LEU A N 1
ATOM 800 C CA . LEU A 1 100 ? 2.173 6.890 14.284 1.00 71.62 100 LEU A CA 1
ATOM 801 C C . LEU A 1 100 ? 1.610 5.906 15.323 1.00 71.62 100 LEU A C 1
ATOM 803 O O . LEU A 1 100 ? 0.665 5.154 15.071 1.00 71.62 100 LEU A O 1
ATOM 807 N N . THR A 1 101 ? 2.201 5.898 16.518 1.00 59.25 101 THR A N 1
ATOM 808 C CA . THR A 1 101 ? 1.596 5.264 17.698 1.00 59.25 101 THR A CA 1
ATOM 809 C C . THR A 1 101 ? 0.522 6.175 18.296 1.00 59.25 101 THR A C 1
ATOM 811 O O . THR A 1 101 ? 0.648 7.392 18.229 1.00 59.25 101 THR A O 1
ATOM 814 N N . GLY A 1 102 ? -0.532 5.586 18.875 1.00 51.66 102 GLY A N 1
ATOM 815 C CA . GLY A 1 102 ? -1.835 6.212 19.173 1.00 51.66 102 GLY A CA 1
ATOM 816 C C . GLY A 1 102 ? -1.895 7.464 20.067 1.00 51.66 102 GLY A C 1
ATOM 817 O O . GLY A 1 102 ? -2.997 7.873 20.410 1.00 51.66 102 GLY A O 1
ATOM 818 N N . GLU A 1 103 ? -0.772 8.081 20.436 1.00 47.59 103 GLU A N 1
ATOM 819 C CA . GLU A 1 103 ? -0.732 9.382 21.121 1.00 47.59 103 GLU A CA 1
ATOM 820 C C . GLU A 1 103 ? -0.728 10.578 20.148 1.00 47.59 103 GLU A C 1
ATOM 822 O O . GLU A 1 103 ? -1.218 11.641 20.514 1.00 47.59 103 GLU A O 1
ATOM 827 N N . ASP A 1 104 ? -0.278 10.405 18.897 1.00 49.09 104 ASP A N 1
ATOM 828 C CA . ASP A 1 104 ? -0.207 11.489 17.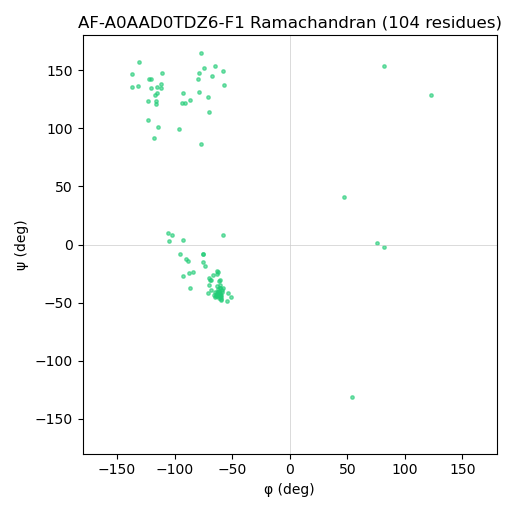893 1.00 49.09 104 ASP A CA 1
ATOM 829 C C . ASP A 1 104 ? -1.458 11.592 16.992 1.00 49.09 104 ASP A C 1
ATOM 831 O O . ASP A 1 104 ? -1.497 12.385 16.051 1.00 49.09 104 ASP A O 1
ATOM 835 N N . ALA A 1 105 ? -2.483 10.774 17.252 1.00 47.00 105 ALA A N 1
ATOM 836 C CA . ALA A 1 105 ? -3.705 10.682 16.444 1.00 47.00 105 ALA A CA 1
ATOM 837 C C . ALA A 1 105 ? -4.946 11.332 17.097 1.00 47.00 105 ALA A C 1
ATOM 839 O O . ALA A 1 105 ? -6.058 11.125 16.606 1.00 47.00 105 ALA A O 1
ATOM 840 N N . ALA A 1 106 ? -4.767 12.076 18.198 1.00 35.56 106 ALA A N 1
ATOM 841 C CA . ALA A 1 106 ? -5.839 12.724 18.966 1.00 35.56 106 ALA A CA 1
ATOM 842 C C . ALA A 1 106 ? -5.974 14.226 18.670 1.00 35.56 106 ALA A C 1
ATOM 844 O O . ALA A 1 106 ? -4.941 14.933 18.673 1.00 35.56 106 ALA A O 1
#

Sequence (106 aa):
MKPTSEELILQVVSTCILIGTQGNWIPQLSLMPTYHSLSVYIYPQGYFDLPEVEQERIETARFSAYYTGRGSDLQGEAKQENGRQQLIDLLAWLQDFLSLTGEDAA

Mean predicted aligned error: 5.7 Å

Foldseek 3Di:
DQDALVRLVVLLVVLQVLLVVLQQWHKDWDQDVVQQKIKIKIDGHCLVVDDPVVNVVDDIDMAMANLQADDPPDDDPRSNVRRSVSSVVSSVVSVVSVVDRPVVVD

Nearest PDB structures (foldseek):
  7zzy-assembly1_E  TM=5.155E-01  e=6.602E-01  Novacetimonas hansenii ATCC 23769
  7zzq-assembly1_M  TM=4.410E-01  e=7.965E-01  Novacetimonas hansenii ATCC 23769
  7zzq-assembly1_D  TM=3.624E-01  e=6.602E-01  Novacetimonas hansenii ATCC 23769
  7zzq-assembly1_P  TM=3.833E-01  e=9.026E-01  Novacetimonas hansenii ATCC 23769
  3a8e-assembly1_B-2  TM=4.296E-01  e=9.609E-01  Komagataeibacter xylinus